Protein AF-A0A8S0YZS5-F1 (afdb_monomer)

Organism: Arctia plantaginis (NCBI:txid874455)

Mean predicted aligned error: 11.82 Å

Structure (mmCIF, N/CA/C/O backbone):
data_AF-A0A8S0YZS5-F1
#
_entry.id   AF-A0A8S0YZS5-F1
#
loop_
_atom_site.group_PDB
_atom_site.id
_atom_site.type_symbol
_atom_site.label_atom_id
_atom_site.label_alt_id
_atom_site.label_comp_id
_atom_site.label_asym_id
_atom_site.label_entity_id
_atom_site.label_seq_id
_atom_site.pdbx_PDB_ins_code
_atom_site.Cartn_x
_atom_site.Cartn_y
_atom_site.Cartn_z
_atom_site.occupancy
_atom_site.B_iso_or_equiv
_atom_site.auth_seq_id
_atom_site.auth_comp_id
_atom_site.auth_asym_id
_atom_site.auth_atom_id
_atom_site.pdbx_PDB_model_num
ATOM 1 N N . MET A 1 1 ? 28.439 32.956 -11.873 1.00 37.19 1 MET A N 1
ATOM 2 C CA . MET A 1 1 ? 26.993 32.755 -12.114 1.00 37.19 1 MET A CA 1
ATOM 3 C C . MET A 1 1 ? 26.614 31.349 -11.657 1.00 37.19 1 MET A C 1
ATOM 5 O O . MET A 1 1 ? 27.084 30.398 -12.261 1.00 37.19 1 MET A O 1
ATOM 9 N N . LYS A 1 2 ? 25.868 31.189 -10.553 1.00 43.66 2 LYS A N 1
ATOM 10 C CA . LYS A 1 2 ? 25.376 29.871 -10.103 1.00 43.66 2 LYS A CA 1
ATOM 11 C C . LYS A 1 2 ? 23.991 29.651 -10.712 1.00 43.66 2 LYS A C 1
ATOM 13 O O . LYS A 1 2 ? 23.071 30.393 -10.384 1.00 43.66 2 LYS A O 1
ATOM 18 N N . GLY A 1 3 ? 23.867 28.691 -11.625 1.00 49.47 3 GLY A N 1
ATOM 19 C CA . GLY A 1 3 ? 22.583 28.325 -12.222 1.00 49.47 3 GLY A CA 1
ATOM 20 C C . GLY A 1 3 ? 21.631 27.779 -11.158 1.00 49.47 3 GLY A C 1
ATOM 21 O O . GLY A 1 3 ? 22.033 26.961 -10.330 1.00 49.47 3 GLY A O 1
ATOM 22 N N . LYS A 1 4 ? 20.383 28.254 -11.154 1.00 49.84 4 LYS A N 1
ATOM 23 C CA . LYS A 1 4 ? 19.319 27.675 -10.330 1.00 49.84 4 LYS A CA 1
ATOM 24 C C . LYS A 1 4 ? 18.976 26.300 -10.904 1.00 49.84 4 LYS A C 1
ATOM 26 O O . LYS A 1 4 ? 18.572 26.209 -12.059 1.00 49.84 4 LYS A O 1
ATOM 31 N N . ALA A 1 5 ? 19.148 25.242 -10.117 1.00 53.25 5 ALA A N 1
ATOM 32 C CA . ALA A 1 5 ? 18.644 23.927 -10.489 1.00 53.25 5 ALA A CA 1
ATOM 33 C C . ALA A 1 5 ? 17.107 23.961 -10.428 1.00 53.25 5 ALA A C 1
ATOM 35 O O . ALA A 1 5 ? 16.543 24.418 -9.434 1.00 53.25 5 ALA A O 1
ATOM 36 N N . SER A 1 6 ? 16.427 23.508 -11.478 1.00 41.44 6 SER A N 1
ATOM 37 C CA . SER A 1 6 ? 14.981 23.282 -11.458 1.00 41.44 6 SER A CA 1
ATOM 38 C C . SER A 1 6 ? 14.690 21.859 -11.916 1.00 41.44 6 SER A C 1
ATOM 40 O O . SER A 1 6 ? 15.359 21.315 -12.794 1.00 41.44 6 SER A O 1
ATOM 42 N N . ALA A 1 7 ? 13.702 21.238 -11.282 1.00 40.66 7 ALA A N 1
ATOM 43 C CA . ALA A 1 7 ? 13.142 19.967 -11.707 1.00 40.66 7 ALA A CA 1
ATOM 44 C C . ALA A 1 7 ? 11.623 20.048 -11.531 1.00 40.66 7 ALA A C 1
ATOM 46 O O . ALA A 1 7 ? 11.144 20.541 -10.511 1.00 40.66 7 ALA A O 1
ATOM 47 N N . LEU A 1 8 ? 10.866 19.588 -12.534 1.00 50.31 8 LEU A N 1
ATOM 48 C CA . LEU A 1 8 ? 9.395 19.510 -12.500 1.00 50.31 8 LEU A CA 1
AT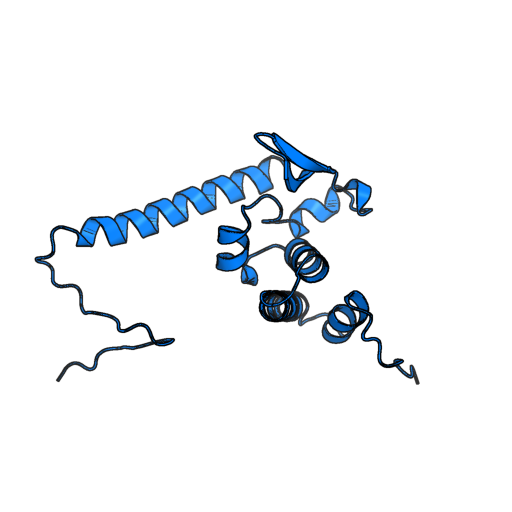OM 49 C C . LEU A 1 8 ? 8.676 20.849 -12.213 1.00 50.31 8 LEU A C 1
ATOM 51 O O . LEU A 1 8 ? 7.611 20.861 -11.603 1.00 50.31 8 LEU A O 1
ATOM 55 N N . GLY A 1 9 ? 9.243 21.980 -12.646 1.00 44.03 9 GLY A N 1
ATOM 56 C CA . GLY A 1 9 ? 8.619 23.304 -12.488 1.00 44.03 9 GLY A CA 1
ATOM 57 C C . GLY A 1 9 ? 8.706 23.903 -11.079 1.00 44.03 9 GLY A C 1
ATOM 58 O O . GLY A 1 9 ? 8.134 24.960 -10.834 1.00 44.03 9 GLY A O 1
ATOM 59 N N . LEU A 1 10 ? 9.439 23.266 -10.162 1.00 46.38 10 LEU A N 1
ATOM 60 C CA . LEU A 1 10 ? 9.760 23.823 -8.850 1.00 46.38 10 LEU A CA 1
ATOM 61 C C . LEU A 1 10 ? 11.160 24.448 -8.900 1.00 46.38 10 LEU A C 1
ATOM 63 O O . LEU A 1 10 ? 12.155 23.762 -9.147 1.00 46.38 10 LEU A O 1
ATOM 67 N N . GLU A 1 11 ? 11.239 25.764 -8.687 1.00 47.72 11 GLU A N 1
ATOM 68 C CA . GLU A 1 11 ? 12.520 26.455 -8.526 1.00 47.72 11 GLU A CA 1
ATOM 69 C C . GLU A 1 11 ? 13.134 26.095 -7.172 1.00 47.72 11 GLU A C 1
ATOM 71 O O . GLU A 1 11 ? 12.549 26.362 -6.121 1.00 47.72 11 GLU A O 1
ATOM 76 N N . TYR A 1 12 ? 14.341 25.526 -7.182 1.00 49.44 12 TYR A N 1
ATOM 77 C CA . TYR A 1 12 ? 15.115 25.359 -5.958 1.00 49.44 12 TYR A CA 1
ATOM 78 C C . TYR A 1 12 ? 15.678 26.726 -5.554 1.00 49.44 12 TYR A C 1
ATOM 80 O O . TYR A 1 12 ? 16.682 27.195 -6.099 1.00 49.44 12 TYR A O 1
ATOM 88 N N . THR A 1 13 ? 15.027 27.399 -4.606 1.00 57.84 13 THR A N 1
ATOM 89 C CA . THR A 1 13 ? 15.588 28.600 -3.986 1.00 57.84 13 THR A CA 1
ATOM 90 C C . THR A 1 13 ? 16.791 28.184 -3.135 1.00 57.84 13 THR A C 1
ATOM 92 O O . THR A 1 13 ? 16.640 27.365 -2.225 1.00 57.84 13 THR A O 1
ATOM 95 N N . PRO A 1 14 ? 18.005 28.702 -3.405 1.00 56.41 14 PRO A N 1
ATOM 96 C CA . PRO A 1 14 ? 19.155 28.415 -2.560 1.00 56.41 14 PRO A CA 1
ATOM 97 C C . PRO A 1 14 ? 18.849 28.896 -1.139 1.00 56.41 14 PRO A C 1
ATOM 99 O O . PRO A 1 14 ? 18.449 30.042 -0.938 1.00 56.41 14 PRO A O 1
ATOM 102 N N . SER A 1 15 ? 19.002 28.002 -0.160 1.00 56.06 15 SER A N 1
ATOM 103 C CA . SER A 1 15 ? 18.660 28.272 1.236 1.00 56.06 15 SER A CA 1
ATOM 104 C C . SER A 1 15 ? 19.436 29.486 1.746 1.00 56.06 15 SER A C 1
ATOM 106 O O . SER A 1 15 ? 20.664 29.431 1.878 1.00 56.06 15 SER A O 1
ATOM 108 N N . ASN A 1 16 ? 18.736 30.575 2.053 1.00 59.91 16 ASN A N 1
ATOM 109 C CA . ASN A 1 16 ? 19.338 31.706 2.738 1.00 59.91 16 ASN A CA 1
ATOM 110 C C . ASN A 1 16 ? 19.455 31.323 4.221 1.00 59.91 16 ASN A C 1
ATOM 112 O O . ASN A 1 16 ? 18.440 31.195 4.904 1.00 59.91 16 ASN A O 1
ATOM 116 N N . ARG A 1 17 ? 20.678 31.088 4.722 1.00 57.28 17 ARG A N 1
ATOM 117 C CA . ARG A 1 17 ? 20.939 30.601 6.098 1.00 57.28 17 ARG A CA 1
ATOM 118 C C . ARG A 1 17 ? 20.371 31.510 7.204 1.00 57.28 17 ARG A C 1
ATOM 120 O O . ARG A 1 17 ? 20.345 31.105 8.358 1.00 57.28 17 ARG A O 1
ATOM 127 N N . LEU A 1 18 ? 19.917 32.711 6.847 1.00 62.50 18 LEU A N 1
ATOM 128 C CA . LEU A 1 18 ? 19.325 33.714 7.732 1.00 62.50 18 LEU A CA 1
ATOM 129 C C . LEU A 1 18 ? 17.804 33.561 7.931 1.00 62.50 18 LEU A C 1
ATOM 131 O O . LEU A 1 18 ? 17.230 34.256 8.765 1.00 62.50 18 LEU A O 1
ATOM 135 N N . HIS A 1 19 ? 17.125 32.680 7.185 1.00 59.81 19 HIS A N 1
ATOM 136 C CA . HIS A 1 19 ? 15.679 32.500 7.336 1.00 59.81 19 HIS A CA 1
ATOM 137 C C . HIS A 1 19 ? 15.359 31.622 8.556 1.00 59.81 19 HIS A C 1
ATOM 139 O O . HIS A 1 19 ? 15.548 30.406 8.533 1.00 59.81 19 HIS A O 1
ATOM 145 N N . ILE A 1 20 ? 14.801 32.242 9.602 1.00 63.72 20 ILE A N 1
ATOM 146 C CA . ILE A 1 20 ? 14.388 31.614 10.875 1.00 63.72 20 ILE A CA 1
ATOM 147 C C . ILE A 1 20 ? 13.470 30.390 10.678 1.00 63.72 20 ILE A C 1
ATOM 149 O O . ILE A 1 20 ? 13.422 29.523 11.538 1.00 63.72 20 ILE A O 1
ATOM 153 N N . TYR A 1 21 ? 12.787 30.259 9.537 1.00 65.88 21 TYR A N 1
ATOM 154 C CA . TYR A 1 21 ? 11.862 29.153 9.246 1.00 65.88 21 TYR A CA 1
ATOM 155 C C . TYR A 1 21 ? 12.475 27.982 8.453 1.00 65.88 21 TYR A C 1
ATOM 157 O O . TYR A 1 21 ? 11.784 27.003 8.174 1.00 65.88 21 TYR A O 1
ATOM 165 N N . GLN A 1 22 ? 13.766 28.031 8.100 1.00 68.88 22 GLN A N 1
ATOM 166 C CA . GLN A 1 22 ? 14.432 26.962 7.335 1.00 68.88 22 GLN A CA 1
ATOM 167 C C . GLN A 1 22 ? 14.449 25.625 8.101 1.00 68.88 22 GLN A C 1
ATOM 169 O O . GLN A 1 22 ? 14.322 24.555 7.499 1.00 68.88 22 GLN A O 1
ATOM 174 N N . TRP A 1 23 ? 14.57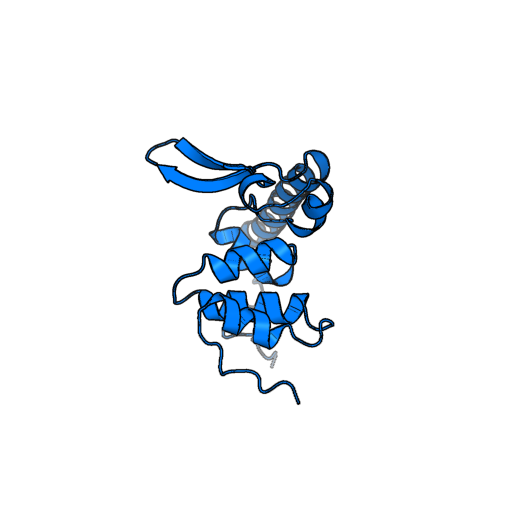0 25.672 9.433 1.00 73.94 23 TRP A N 1
ATOM 175 C CA . TRP A 1 23 ? 14.531 24.470 10.267 1.00 73.94 23 TRP A CA 1
ATOM 176 C C . TRP A 1 23 ? 13.156 23.795 10.220 1.00 73.94 23 TRP A C 1
ATOM 178 O O . TRP A 1 23 ? 13.108 22.569 10.222 1.00 73.94 23 TRP A O 1
ATOM 188 N N . CYS A 1 24 ? 12.058 24.555 10.089 1.00 75.00 24 CYS A N 1
ATOM 189 C CA . CYS A 1 24 ? 10.703 24.007 9.977 1.00 75.00 24 CYS A CA 1
ATOM 190 C C . CYS A 1 24 ? 10.557 23.142 8.721 1.00 75.00 24 CYS A C 1
ATOM 192 O O . CYS A 1 24 ? 9.945 22.080 8.776 1.00 75.00 24 CYS A O 1
ATOM 194 N N . CYS A 1 25 ? 11.153 23.557 7.599 1.00 68.12 25 CYS A N 1
ATOM 195 C CA . CYS A 1 25 ? 11.130 22.786 6.355 1.00 68.12 25 CYS A CA 1
ATO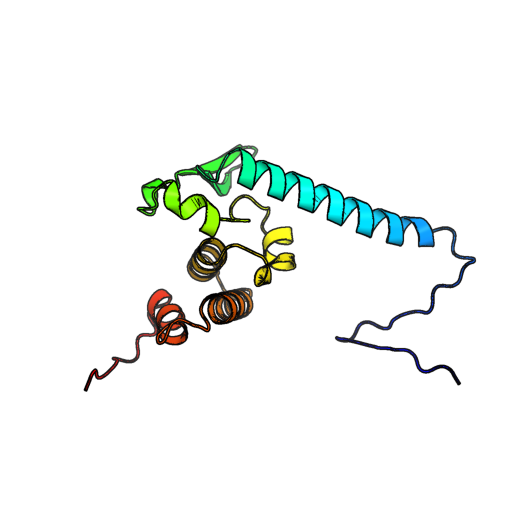M 196 C C . CYS A 1 25 ? 11.882 21.453 6.499 1.00 68.12 25 CYS A C 1
ATOM 198 O O . CYS A 1 25 ? 11.367 20.405 6.105 1.00 68.12 25 CYS A O 1
ATOM 200 N N . ASN A 1 26 ? 13.067 21.480 7.119 1.00 76.31 26 ASN A N 1
ATOM 201 C CA . ASN A 1 26 ? 13.865 20.275 7.370 1.00 76.31 26 ASN A CA 1
ATOM 202 C C . ASN A 1 26 ? 13.185 19.349 8.391 1.00 76.31 26 ASN A C 1
ATOM 204 O O . ASN A 1 26 ? 13.101 18.140 8.180 1.00 76.31 26 ASN A O 1
ATOM 208 N N . ALA A 1 27 ? 12.650 19.916 9.473 1.00 78.00 27 ALA A N 1
ATOM 209 C CA . ALA A 1 27 ? 11.919 19.179 10.493 1.00 78.00 27 ALA A CA 1
ATOM 210 C C . ALA A 1 27 ? 10.650 18.539 9.915 1.00 78.00 27 ALA A C 1
ATOM 212 O O . ALA A 1 27 ? 10.387 17.370 10.176 1.00 78.00 27 ALA A O 1
ATOM 213 N N . ASN A 1 28 ? 9.902 19.247 9.064 1.00 74.19 28 ASN A N 1
ATOM 214 C CA . ASN A 1 28 ? 8.711 18.711 8.404 1.00 74.19 28 ASN A CA 1
ATOM 215 C C . ASN A 1 28 ? 9.036 17.491 7.528 1.00 74.19 28 ASN A C 1
ATOM 217 O O . ASN A 1 28 ? 8.308 16.501 7.555 1.00 74.19 28 ASN A O 1
ATOM 221 N N . ALA A 1 29 ? 10.149 17.518 6.788 1.00 74.94 29 ALA A N 1
ATOM 222 C CA . ALA A 1 29 ? 10.597 16.354 6.024 1.00 74.94 29 ALA A CA 1
ATOM 223 C C . ALA A 1 29 ? 10.889 15.150 6.940 1.00 74.94 29 ALA A C 1
ATOM 225 O O . ALA A 1 29 ? 10.414 14.045 6.673 1.00 74.94 29 ALA A O 1
ATOM 226 N N . LEU A 1 30 ? 11.588 15.372 8.058 1.00 79.12 30 LEU A N 1
ATOM 227 C CA .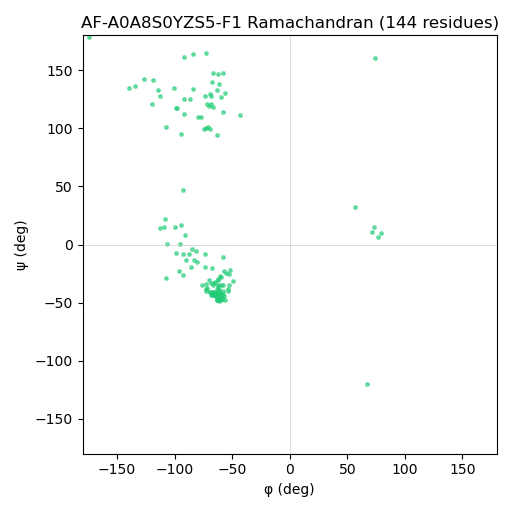 LEU A 1 30 ? 11.878 14.327 9.045 1.00 79.12 30 LEU A CA 1
ATOM 228 C C . LEU A 1 30 ? 10.600 13.766 9.685 1.00 79.12 30 LEU A C 1
ATOM 230 O O . LEU A 1 30 ? 10.421 12.550 9.734 1.00 79.12 30 LEU A O 1
ATOM 234 N N . PHE A 1 31 ? 9.669 14.622 10.112 1.00 81.19 31 PHE A N 1
ATOM 235 C CA . PHE A 1 31 ? 8.389 14.188 10.679 1.00 81.19 31 PHE A C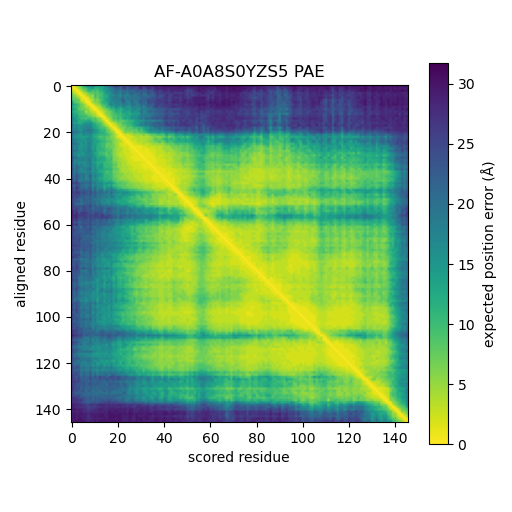A 1
ATOM 236 C C . PHE A 1 31 ? 7.541 13.407 9.673 1.00 81.19 31 PHE A C 1
ATOM 238 O O . PHE A 1 31 ? 6.892 12.422 10.035 1.00 81.19 31 PHE A O 1
ATOM 245 N N . ASN A 1 32 ? 7.584 13.783 8.394 1.00 75.12 32 ASN A N 1
ATOM 246 C CA . ASN A 1 32 ? 6.922 13.021 7.344 1.00 75.12 32 ASN A CA 1
ATOM 247 C C . ASN A 1 32 ? 7.528 11.620 7.200 1.00 75.12 32 ASN A C 1
ATOM 249 O O . ASN A 1 32 ? 6.762 10.658 7.158 1.00 75.12 32 ASN A O 1
ATOM 253 N N . ILE A 1 33 ? 8.859 11.482 7.234 1.00 81.12 33 ILE A N 1
ATOM 254 C CA . ILE A 1 33 ? 9.540 10.175 7.209 1.00 81.12 33 ILE A CA 1
ATOM 255 C C . ILE A 1 33 ? 9.153 9.332 8.429 1.00 81.12 33 ILE A C 1
ATOM 257 O O . ILE A 1 33 ? 8.740 8.185 8.264 1.00 81.12 33 ILE A O 1
ATOM 261 N N . PHE A 1 34 ? 9.208 9.888 9.643 1.00 84.81 34 PHE A N 1
ATOM 262 C CA . PHE A 1 34 ? 8.839 9.151 10.858 1.00 84.81 34 PHE A CA 1
ATOM 263 C C . PHE A 1 34 ? 7.371 8.722 10.856 1.00 84.81 34 PHE A C 1
ATOM 265 O O . PHE A 1 34 ? 7.048 7.584 11.200 1.00 84.81 34 PHE A O 1
ATOM 272 N N . SER A 1 35 ? 6.471 9.605 10.419 1.00 80.25 35 SER A N 1
ATOM 273 C CA . SER A 1 35 ? 5.053 9.264 10.326 1.00 80.25 35 SER A CA 1
ATOM 274 C C . SER A 1 35 ? 4.777 8.221 9.237 1.00 80.25 35 SER A C 1
ATOM 276 O O . SER A 1 35 ? 3.893 7.390 9.414 1.00 80.25 35 SER A O 1
ATOM 278 N N . ALA A 1 36 ? 5.530 8.223 8.132 1.00 79.12 36 ALA A N 1
ATOM 279 C CA . ALA A 1 36 ? 5.457 7.186 7.106 1.00 79.12 36 ALA A CA 1
ATOM 280 C C . ALA A 1 36 ? 5.983 5.841 7.622 1.00 79.12 36 ALA A C 1
ATOM 282 O O . ALA A 1 36 ? 5.335 4.815 7.425 1.00 79.12 36 ALA A O 1
ATOM 283 N N . PHE A 1 37 ? 7.104 5.857 8.348 1.00 85.00 37 PHE A N 1
ATOM 284 C CA . PHE A 1 37 ? 7.677 4.668 8.968 1.00 85.00 37 PHE A CA 1
ATOM 285 C C . PHE A 1 37 ? 6.703 4.014 9.948 1.00 85.00 37 PHE A C 1
ATOM 287 O O . PHE A 1 37 ? 6.486 2.809 9.865 1.00 85.00 37 PHE A O 1
ATOM 294 N N . LYS A 1 38 ? 6.070 4.794 10.836 1.00 85.38 38 LYS A N 1
ATOM 295 C CA . LYS A 1 38 ? 5.118 4.249 11.814 1.00 85.38 38 LYS A CA 1
ATOM 296 C C . LYS A 1 38 ? 3.942 3.542 11.140 1.00 85.38 38 LYS A C 1
ATOM 298 O O . LYS A 1 38 ? 3.604 2.434 11.537 1.00 85.38 38 LYS A O 1
ATOM 303 N N . MET A 1 39 ? 3.357 4.158 10.111 1.00 83.12 39 MET A N 1
ATOM 304 C CA . MET A 1 39 ? 2.250 3.549 9.363 1.00 83.12 39 MET A CA 1
ATOM 305 C C . MET A 1 39 ? 2.676 2.236 8.692 1.00 83.12 39 MET A C 1
ATOM 307 O O . MET A 1 39 ? 1.950 1.249 8.771 1.00 83.12 39 MET A O 1
ATOM 311 N N . ARG A 1 40 ? 3.870 2.209 8.087 1.00 83.88 40 ARG A N 1
ATOM 312 C CA . ARG A 1 40 ? 4.419 1.005 7.449 1.00 83.88 40 ARG A CA 1
ATOM 313 C C . ARG A 1 40 ? 4.709 -0.102 8.457 1.00 83.88 40 ARG A C 1
ATOM 315 O O . ARG A 1 40 ? 4.403 -1.264 8.214 1.00 83.88 40 ARG A O 1
ATOM 322 N N . TYR A 1 41 ? 5.291 0.262 9.596 1.00 85.81 41 TYR A N 1
ATOM 323 C CA . TYR A 1 41 ? 5.585 -0.664 10.683 1.00 85.81 41 TYR A CA 1
ATOM 324 C C . TYR A 1 41 ? 4.309 -1.330 11.212 1.00 85.81 41 TYR A C 1
ATOM 326 O O . TYR A 1 41 ? 4.296 -2.542 11.424 1.00 85.81 41 TYR A O 1
ATOM 334 N N . ASP A 1 42 ? 3.230 -0.560 11.372 1.00 83.50 42 ASP A N 1
ATOM 335 C CA . ASP A 1 42 ? 1.945 -1.089 11.833 1.00 83.50 42 ASP A CA 1
ATOM 336 C C . ASP A 1 42 ? 1.332 -2.070 10.826 1.00 83.50 42 ASP A C 1
ATOM 338 O O . ASP A 1 42 ? 0.882 -3.144 11.227 1.00 83.50 42 ASP A O 1
ATOM 342 N N . GLU A 1 43 ? 1.373 -1.755 9.527 1.00 83.12 43 GLU A N 1
ATOM 343 C CA . GLU A 1 43 ? 0.885 -2.664 8.480 1.00 83.12 43 GLU A CA 1
ATOM 344 C C . GLU A 1 43 ? 1.676 -3.974 8.418 1.00 83.12 43 GLU A C 1
ATOM 346 O O . GLU A 1 43 ? 1.073 -5.037 8.295 1.00 83.12 43 GLU A O 1
ATOM 351 N N . ILE A 1 44 ? 3.008 -3.929 8.532 1.00 80.50 44 ILE A N 1
ATOM 352 C CA . ILE A 1 44 ? 3.844 -5.141 8.485 1.00 80.50 44 ILE A CA 1
ATOM 353 C C . ILE A 1 44 ? 3.634 -5.997 9.737 1.00 80.50 44 ILE A C 1
ATOM 355 O O . ILE A 1 44 ? 3.564 -7.221 9.645 1.00 80.50 44 ILE A O 1
ATOM 359 N N . ARG A 1 45 ? 3.533 -5.367 10.914 1.00 80.19 45 ARG A N 1
ATOM 360 C CA . ARG A 1 45 ? 3.420 -6.086 12.187 1.00 80.19 45 ARG A CA 1
ATOM 361 C C . ARG A 1 45 ? 2.050 -6.733 12.381 1.00 80.19 45 ARG A C 1
ATOM 363 O O . ARG A 1 45 ? 1.979 -7.825 12.937 1.00 80.19 45 ARG A O 1
ATOM 370 N N . VAL A 1 46 ? 0.977 -6.045 11.996 1.00 77.81 46 VAL A N 1
ATOM 371 C CA . VAL A 1 46 ? -0.407 -6.501 12.226 1.00 77.81 46 VAL A CA 1
ATOM 372 C C . VAL A 1 46 ? -0.971 -7.227 11.000 1.00 77.81 46 VAL A C 1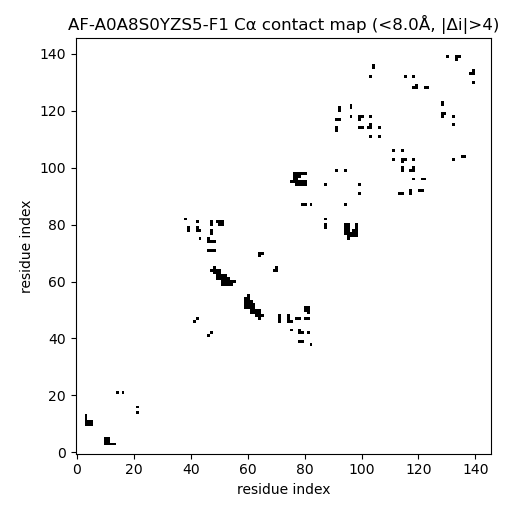
ATOM 374 O O . VAL A 1 46 ? -1.876 -8.052 11.126 1.00 77.81 46 VAL A O 1
ATOM 377 N N . GLY A 1 47 ? -0.411 -6.969 9.817 1.00 74.19 47 GLY A N 1
ATOM 378 C CA . GLY A 1 47 ? -0.979 -7.400 8.549 1.00 74.19 47 GLY A CA 1
ATOM 379 C C . GLY A 1 47 ? -2.204 -6.571 8.163 1.00 74.19 47 GLY A C 1
ATOM 380 O O . GLY A 1 47 ? -2.853 -5.922 8.986 1.00 74.19 47 GLY A O 1
ATOM 381 N N . VAL A 1 48 ? -2.548 -6.603 6.878 1.00 82.31 48 VAL A N 1
ATOM 382 C CA . VAL A 1 48 ? -3.721 -5.897 6.358 1.00 82.31 48 VAL A CA 1
ATOM 383 C C . VAL A 1 48 ? -4.905 -6.854 6.323 1.00 82.31 48 VAL A C 1
ATOM 385 O O . VAL A 1 48 ? -5.086 -7.570 5.349 1.00 82.31 48 VAL A O 1
ATOM 388 N N . SER A 1 49 ? -5.740 -6.845 7.360 1.00 81.00 49 SER A N 1
ATOM 389 C CA . SER A 1 49 ? -6.997 -7.614 7.380 1.00 81.00 49 SER A CA 1
ATOM 390 C C . SER A 1 49 ? -8.206 -6.812 6.892 1.00 81.00 49 SER A C 1
ATOM 392 O O . SER A 1 49 ? -9.168 -7.385 6.379 1.00 81.00 49 SER A O 1
ATOM 394 N N . LYS A 1 50 ? -8.151 -5.481 7.026 1.00 85.25 50 LYS A N 1
ATOM 395 C CA . LYS A 1 50 ? -9.250 -4.552 6.741 1.00 85.25 50 LYS A CA 1
ATOM 396 C C . LYS A 1 50 ? -8.764 -3.356 5.940 1.00 85.25 50 LYS A C 1
ATOM 398 O O . LYS A 1 50 ? -7.741 -2.760 6.267 1.00 85.25 50 LYS A O 1
ATOM 403 N N . ILE A 1 51 ? -9.532 -2.967 4.927 1.00 85.00 51 ILE A N 1
ATOM 404 C CA . ILE A 1 51 ? -9.234 -1.825 4.059 1.00 85.00 51 ILE A CA 1
ATOM 405 C C . ILE A 1 51 ? -10.281 -0.731 4.298 1.00 85.00 51 ILE A C 1
ATOM 407 O O . ILE A 1 51 ? -11.476 -1.015 4.195 1.00 85.00 51 ILE A O 1
ATOM 411 N N . PRO A 1 52 ? -9.875 0.520 4.583 1.00 84.31 52 PRO A N 1
ATOM 412 C CA . PRO A 1 52 ? -10.808 1.635 4.696 1.00 84.31 52 PRO A CA 1
ATOM 413 C C . PRO A 1 52 ? -11.405 1.961 3.319 1.00 84.31 52 PRO A C 1
ATOM 415 O O . PRO A 1 52 ? -10.672 2.139 2.342 1.00 84.31 52 PRO A O 1
ATOM 418 N N . VAL A 1 53 ? -12.735 2.033 3.226 1.00 79.88 53 VAL A N 1
ATOM 419 C CA . VAL A 1 53 ? -13.453 2.290 1.960 1.00 79.88 53 VAL A CA 1
ATOM 420 C C . VAL A 1 53 ? -14.045 3.693 1.907 1.00 79.88 53 VAL A C 1
ATOM 422 O O . VAL A 1 53 ? -14.117 4.285 0.833 1.00 79.88 53 VAL A O 1
ATOM 425 N N . GLY A 1 54 ? -14.396 4.263 3.055 1.00 73.81 54 GLY A N 1
ATOM 426 C CA . GLY A 1 54 ? -14.942 5.608 3.127 1.00 73.81 54 GLY A CA 1
ATOM 427 C C . GLY A 1 54 ? -15.132 6.066 4.561 1.00 73.81 54 GLY A C 1
ATOM 428 O O . GLY A 1 54 ? -14.848 5.336 5.510 1.00 73.81 54 GLY A O 1
ATOM 429 N N . LYS A 1 55 ? -15.606 7.298 4.715 1.00 75.56 55 LYS A N 1
ATOM 430 C CA . LYS A 1 55 ? -16.017 7.838 6.006 1.00 75.56 55 LYS A CA 1
ATOM 431 C C . LYS A 1 55 ? -17.491 8.212 5.914 1.00 75.56 55 LYS A C 1
ATOM 433 O O . LYS A 1 55 ? -17.853 9.036 5.076 1.00 75.56 55 LYS A O 1
ATOM 438 N N . ARG A 1 56 ? -18.332 7.622 6.762 1.00 75.25 56 ARG A N 1
ATOM 439 C CA . ARG A 1 56 ? -19.747 7.980 6.891 1.00 75.25 56 ARG A CA 1
ATOM 440 C C . ARG A 1 56 ? -19.926 8.724 8.211 1.00 75.25 56 ARG A C 1
ATOM 442 O O . ARG A 1 56 ? -19.914 8.136 9.289 1.00 75.25 56 ARG A O 1
ATOM 449 N N . GLY A 1 57 ? -20.020 10.050 8.136 1.00 79.00 57 GLY A N 1
ATOM 450 C CA . GLY A 1 57 ? -20.042 10.906 9.326 1.00 79.00 57 GLY A CA 1
ATOM 451 C C . GLY A 1 57 ? -18.701 10.883 10.067 1.00 79.00 57 GLY A C 1
ATOM 452 O O . GLY A 1 57 ? -17.673 11.248 9.493 1.00 79.00 57 GLY A O 1
ATOM 453 N N . ASN A 1 58 ? -18.695 10.461 11.338 1.00 77.44 58 ASN A N 1
ATOM 454 C CA . ASN A 1 58 ? -17.463 10.356 12.132 1.00 77.44 58 ASN A CA 1
ATOM 455 C C . ASN A 1 58 ? -16.805 8.963 12.091 1.00 77.44 58 ASN A C 1
ATOM 457 O O . ASN A 1 58 ? -15.674 8.816 12.551 1.00 77.44 58 ASN A O 1
ATOM 461 N N . THR A 1 59 ? -17.466 7.968 11.500 1.00 75.62 59 THR A N 1
ATOM 462 C CA . THR A 1 59 ? -16.993 6.579 11.475 1.00 75.62 59 THR A CA 1
ATOM 463 C C . THR A 1 59 ? -16.346 6.256 10.129 1.00 75.62 59 THR A C 1
ATOM 465 O O . THR A 1 59 ? -16.868 6.621 9.074 1.00 75.62 59 THR A O 1
ATOM 468 N N . THR A 1 60 ? -15.187 5.597 10.159 1.00 78.69 60 THR A N 1
ATOM 469 C CA . THR A 1 60 ? -14.536 5.051 8.959 1.00 78.69 60 THR A CA 1
ATOM 470 C C . THR A 1 60 ? -15.095 3.659 8.697 1.00 78.69 60 THR A C 1
ATOM 472 O O . THR A 1 60 ? -15.030 2.803 9.579 1.00 78.69 60 THR A O 1
ATOM 475 N N . ASP A 1 61 ? -15.613 3.434 7.495 1.00 85.31 61 ASP A N 1
ATOM 476 C CA . ASP A 1 61 ? -16.106 2.129 7.071 1.00 85.31 61 ASP A CA 1
ATOM 477 C C . ASP A 1 61 ? -14.943 1.275 6.563 1.00 85.31 61 ASP A C 1
ATOM 479 O O . ASP A 1 61 ? -14.105 1.728 5.771 1.00 85.31 61 ASP A O 1
ATOM 483 N N . TYR A 1 62 ? -14.910 0.023 7.012 1.00 86.00 62 TYR A N 1
ATOM 484 C CA . TYR A 1 62 ? -13.879 -0.949 6.671 1.00 86.00 62 TYR A CA 1
ATOM 485 C C . TYR A 1 62 ? -14.490 -2.140 5.945 1.00 86.00 62 TYR A C 1
ATOM 487 O O . TYR A 1 62 ? -15.562 -2.616 6.310 1.00 86.00 62 TYR A O 1
ATOM 495 N N . VAL A 1 63 ? -13.772 -2.642 4.945 1.00 86.44 63 VAL A N 1
ATOM 496 C CA . VAL A 1 63 ? -14.099 -3.887 4.248 1.00 86.44 63 VAL A CA 1
ATOM 497 C C . VAL A 1 63 ? -13.007 -4.909 4.520 1.00 86.44 63 VAL A C 1
ATOM 499 O O . VAL A 1 63 ? -11.820 -4.592 4.410 1.00 86.44 63 VAL A O 1
ATOM 502 N N . ASP A 1 64 ? -13.413 -6.128 4.868 1.00 87.38 64 ASP A N 1
ATOM 503 C CA . ASP A 1 64 ? -12.484 -7.234 5.072 1.00 87.38 64 ASP A CA 1
ATOM 504 C C . ASP A 1 64 ? -11.831 -7.647 3.751 1.00 87.38 64 ASP A C 1
ATOM 506 O O . ASP A 1 64 ? -12.471 -7.738 2.700 1.00 87.38 64 ASP A O 1
ATOM 510 N N . VAL A 1 65 ? -10.535 -7.940 3.816 1.00 86.06 65 VAL A N 1
ATOM 511 C CA . VAL A 1 65 ? -9.726 -8.368 2.667 1.00 86.06 65 VAL A CA 1
ATOM 512 C C . VAL A 1 65 ? -10.230 -9.693 2.076 1.00 86.06 65 VAL A C 1
ATOM 514 O O . VAL A 1 65 ? -10.185 -9.886 0.860 1.00 86.06 65 VAL A O 1
ATOM 517 N N . SER A 1 66 ? -10.825 -10.552 2.906 1.00 86.56 66 SER A N 1
ATOM 518 C CA . SER A 1 66 ? -11.454 -11.811 2.490 1.00 86.56 66 SER A CA 1
ATOM 519 C C . SER A 1 66 ? -12.599 -11.625 1.489 1.00 86.56 66 SER A C 1
ATOM 521 O O . SER A 1 66 ? -12.812 -12.499 0.652 1.00 86.56 66 SER A O 1
ATOM 523 N N . GLN A 1 67 ? -13.294 -10.479 1.501 1.00 86.38 67 GLN A N 1
ATOM 524 C CA . GLN A 1 67 ? -14.377 -10.191 0.549 1.00 86.38 67 GLN A CA 1
ATOM 525 C C . GLN A 1 67 ? -13.871 -10.019 -0.890 1.00 86.38 67 GLN A C 1
ATOM 527 O O . GLN A 1 67 ? -14.635 -10.181 -1.836 1.00 86.38 67 GLN A O 1
ATOM 532 N N . TYR A 1 68 ? -12.578 -9.733 -1.067 1.00 83.12 68 TYR A N 1
ATOM 533 C CA . TYR A 1 68 ? -11.920 -9.687 -2.374 1.00 83.12 68 TYR A CA 1
ATOM 534 C C . TYR A 1 68 ? -11.306 -11.042 -2.777 1.00 83.12 68 TYR A C 1
ATOM 536 O O . TYR A 1 6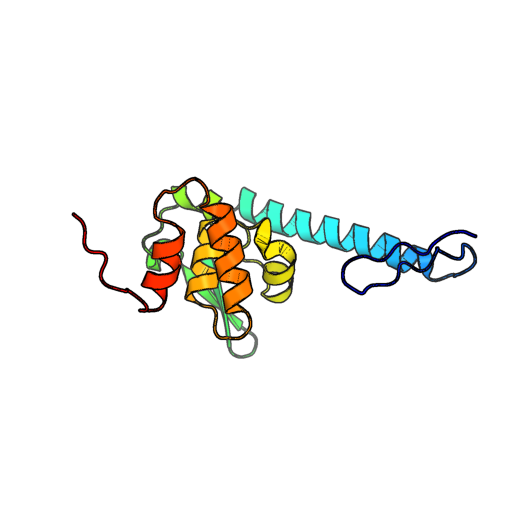8 ? -10.569 -11.106 -3.757 1.00 83.12 68 TYR A O 1
ATOM 544 N N . GLY A 1 69 ? -11.566 -12.118 -2.021 1.00 85.44 69 GLY A N 1
ATOM 545 C CA . GLY A 1 69 ? -10.974 -13.443 -2.250 1.00 85.44 69 GLY A CA 1
ATOM 546 C C . GLY A 1 69 ? -9.498 -13.542 -1.853 1.00 85.44 69 GLY A C 1
ATOM 547 O O . GLY A 1 69 ? -8.805 -14.478 -2.245 1.00 85.44 69 GLY A O 1
ATOM 548 N N . LEU A 1 70 ? -8.992 -12.572 -1.089 1.00 87.00 70 LEU A N 1
ATOM 549 C CA . LEU A 1 70 ? -7.587 -12.493 -0.713 1.00 87.00 70 LEU A CA 1
ATOM 550 C C . LEU A 1 70 ? -7.345 -13.205 0.620 1.00 87.00 70 LEU A C 1
ATOM 552 O O . LEU A 1 70 ? -7.974 -12.910 1.635 1.00 87.00 70 LEU A O 1
ATOM 556 N N . THR A 1 71 ? -6.402 -14.144 0.611 1.00 87.25 71 THR A N 1
ATOM 557 C CA . THR A 1 71 ? -5.919 -14.831 1.817 1.00 87.25 71 THR A CA 1
ATOM 558 C C . THR A 1 71 ? -4.826 -14.028 2.542 1.00 87.25 71 THR A C 1
ATOM 560 O O . THR A 1 71 ? -4.187 -13.173 1.918 1.00 87.25 71 THR A O 1
ATOM 563 N N . PRO A 1 72 ? -4.522 -14.346 3.818 1.00 83.00 72 PRO A N 1
ATOM 564 C CA . PRO A 1 72 ? -3.453 -13.691 4.580 1.00 83.00 72 PRO A CA 1
ATOM 565 C C . PRO A 1 72 ? -2.064 -13.719 3.934 1.00 83.00 72 PRO A C 1
ATOM 567 O O . PRO A 1 72 ? -1.253 -12.827 4.173 1.00 83.00 72 PRO A O 1
ATOM 570 N N . ALA A 1 73 ? -1.798 -14.694 3.061 1.00 85.94 73 ALA A N 1
ATOM 571 C CA . ALA A 1 73 ? -0.559 -14.761 2.288 1.00 85.94 73 ALA A CA 1
ATOM 572 C C . ALA A 1 73 ? -0.361 -13.534 1.374 1.00 85.94 73 ALA A C 1
ATOM 574 O O . ALA A 1 73 ? 0.769 -13.142 1.091 1.00 85.94 73 ALA A O 1
ATOM 575 N N . HIS A 1 74 ? -1.450 -12.886 0.950 1.00 87.12 74 HIS A N 1
ATOM 576 C CA . HIS A 1 74 ? -1.407 -11.709 0.083 1.00 87.12 74 HIS A CA 1
ATOM 577 C C . HIS A 1 74 ? -1.206 -10.393 0.846 1.00 87.12 74 HIS A C 1
ATOM 579 O O . HIS A 1 74 ? -1.068 -9.351 0.207 1.00 87.12 74 HIS A O 1
ATOM 585 N N . HIS A 1 75 ? -1.159 -10.398 2.186 1.00 85.94 75 HIS A N 1
ATOM 586 C CA . HIS A 1 75 ? -1.016 -9.170 2.982 1.00 85.94 75 HIS A CA 1
ATOM 587 C C . HIS A 1 75 ? 0.248 -8.378 2.630 1.00 85.94 75 HIS A C 1
ATOM 589 O O . HIS A 1 75 ? 0.210 -7.152 2.598 1.00 85.94 75 HIS A O 1
ATOM 595 N N . VAL A 1 76 ? 1.343 -9.065 2.289 1.00 84.31 76 VAL A N 1
ATOM 596 C CA . VAL A 1 76 ? 2.602 -8.425 1.867 1.00 84.31 76 VAL A CA 1
ATOM 597 C C . VAL A 1 76 ? 2.413 -7.603 0.585 1.00 84.31 76 VAL A C 1
ATOM 599 O O . VAL A 1 76 ? 3.058 -6.578 0.391 1.00 84.31 76 VAL A O 1
ATOM 602 N N . LEU A 1 77 ? 1.484 -8.011 -0.284 1.00 88.25 77 LEU A N 1
ATOM 603 C CA . LEU A 1 77 ? 1.178 -7.315 -1.535 1.00 88.25 77 LEU A CA 1
ATOM 604 C C . LEU A 1 77 ? 0.207 -6.138 -1.337 1.00 88.25 77 LEU A C 1
ATOM 606 O O . LEU A 1 77 ? 0.063 -5.315 -2.245 1.00 88.25 77 LEU A O 1
ATOM 610 N N . LEU A 1 78 ? -0.446 -6.060 -0.172 1.00 88.44 78 LEU A N 1
ATOM 611 C CA . LEU A 1 78 ? -1.424 -5.035 0.215 1.00 88.44 78 LEU A CA 1
ATOM 612 C C . LEU A 1 78 ? -0.806 -3.873 1.004 1.00 88.44 78 LEU A C 1
ATOM 614 O O . LEU A 1 78 ? -1.531 -3.085 1.620 1.00 88.44 78 LEU A O 1
ATOM 618 N N . GLU A 1 79 ? 0.517 -3.726 0.966 1.00 88.62 79 GLU A N 1
ATOM 619 C CA . GLU A 1 79 ? 1.197 -2.612 1.622 1.00 88.62 79 GLU A CA 1
ATOM 620 C C . GLU A 1 79 ? 0.653 -1.256 1.128 1.00 88.62 79 GLU A C 1
ATOM 622 O O . GLU A 1 79 ? 0.517 -1.005 -0.076 1.00 88.62 79 GLU A O 1
ATOM 627 N N . GLY A 1 80 ? 0.313 -0.383 2.069 1.00 87.00 80 GLY A N 1
ATOM 628 C CA . GLY A 1 80 ? -0.222 0.959 1.891 1.00 87.00 80 GLY A CA 1
ATOM 629 C C . GLY A 1 80 ? -1.716 1.032 1.569 1.00 87.00 80 GLY A C 1
ATOM 630 O O . GLY A 1 80 ? -2.230 2.104 1.225 1.00 87.00 80 GLY A O 1
ATOM 631 N N . SER A 1 81 ? -2.441 -0.082 1.683 1.00 86.88 81 SER A N 1
ATOM 632 C CA . SER A 1 81 ? -3.898 -0.133 1.498 1.00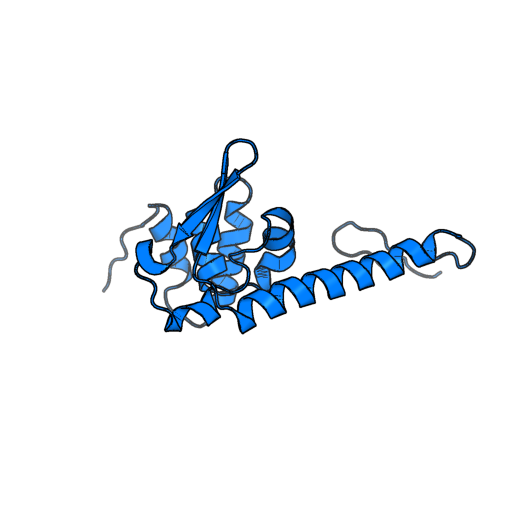 86.88 81 SER A CA 1
ATOM 633 C C . SER A 1 81 ? -4.679 0.483 2.661 1.00 86.88 81 SER A C 1
ATOM 635 O O . SER A 1 81 ? -5.827 0.892 2.461 1.00 86.88 81 SER A O 1
ATOM 637 N N . THR A 1 82 ? -4.066 0.635 3.839 1.00 86.69 82 THR A N 1
ATOM 638 C CA . THR A 1 82 ? -4.671 1.329 4.989 1.00 86.69 82 THR A CA 1
ATOM 639 C C . THR A 1 82 ? -4.364 2.827 5.014 1.00 86.69 82 THR A C 1
ATOM 641 O O . THR A 1 82 ? -5.017 3.589 5.728 1.00 86.69 82 THR A O 1
ATOM 644 N N . TYR A 1 83 ? -3.403 3.287 4.205 1.00 86.19 83 TYR A N 1
ATOM 645 C CA . TYR A 1 83 ? -2.978 4.685 4.210 1.00 86.19 83 TYR A CA 1
ATOM 646 C C . TYR A 1 83 ? -4.088 5.606 3.713 1.00 86.19 83 TYR A C 1
ATOM 648 O O . TYR A 1 83 ? -4.845 5.258 2.799 1.00 86.19 83 TYR A O 1
ATOM 656 N N . LYS A 1 84 ? -4.130 6.823 4.264 1.00 81.56 84 LYS A N 1
ATOM 657 C CA . LYS A 1 84 ? -5.044 7.869 3.797 1.00 81.56 84 LYS A CA 1
ATOM 658 C C . LYS A 1 84 ? -4.821 8.176 2.305 1.00 81.56 84 LYS A C 1
ATOM 660 O O . LYS A 1 84 ? -3.673 8.093 1.845 1.00 81.56 84 LYS A O 1
ATOM 665 N N . PRO A 1 85 ? -5.871 8.548 1.550 1.00 78.00 85 PRO A N 1
ATOM 666 C CA . PRO A 1 85 ? -5.785 8.755 0.103 1.00 78.00 85 PRO A CA 1
ATOM 667 C C . PRO A 1 85 ? -4.687 9.734 -0.331 1.00 78.00 85 PRO A C 1
ATOM 669 O O . PRO A 1 85 ? -3.989 9.475 -1.314 1.00 78.00 85 PRO A O 1
ATOM 672 N N . GLU A 1 86 ? -4.472 10.818 0.421 1.00 77.62 86 GLU A N 1
ATOM 673 C CA . GLU A 1 86 ? -3.485 11.852 0.091 1.00 77.62 86 GLU A CA 1
ATOM 674 C C . GLU A 1 86 ? -2.071 11.261 0.097 1.00 77.62 86 GLU A C 1
ATOM 676 O O . GLU A 1 86 ? -1.318 11.402 -0.870 1.00 77.62 86 GLU A O 1
ATOM 681 N N . ARG A 1 87 ? -1.746 10.507 1.155 1.00 77.56 87 ARG A N 1
ATOM 682 C CA . ARG A 1 87 ? -0.447 9.839 1.317 1.00 77.56 87 ARG A CA 1
ATOM 683 C C . ARG A 1 87 ? -0.264 8.697 0.332 1.00 77.56 87 ARG A C 1
ATOM 685 O O . ARG A 1 87 ? 0.807 8.570 -0.254 1.00 77.56 87 ARG A O 1
ATOM 692 N N . ARG A 1 88 ? -1.316 7.910 0.097 1.00 81.62 88 ARG A N 1
ATOM 693 C CA . ARG A 1 88 ? -1.298 6.830 -0.895 1.00 81.62 88 ARG A CA 1
ATOM 694 C C . ARG A 1 88 ? -0.943 7.379 -2.272 1.00 81.62 88 ARG A C 1
ATOM 696 O O . ARG A 1 88 ? -0.087 6.830 -2.954 1.00 81.62 88 ARG A O 1
ATOM 703 N N . SER A 1 89 ? -1.535 8.511 -2.651 1.00 78.06 89 SER A N 1
ATOM 704 C CA . SER A 1 89 ? -1.218 9.165 -3.917 1.00 78.06 89 SER A CA 1
ATOM 705 C C . SER A 1 89 ? 0.242 9.641 -3.971 1.00 78.06 89 SER A C 1
ATOM 707 O O . SER A 1 89 ? 0.897 9.453 -4.994 1.00 78.06 89 SER A O 1
ATOM 709 N N . ALA A 1 90 ? 0.784 10.223 -2.898 1.00 78.88 90 ALA A N 1
ATOM 710 C CA . ALA A 1 90 ? 2.178 10.672 -2.856 1.00 78.88 90 ALA A CA 1
ATOM 711 C C . ALA A 1 90 ? 3.169 9.500 -2.969 1.00 78.88 90 ALA A C 1
ATOM 713 O O . ALA A 1 90 ? 4.227 9.636 -3.574 1.00 78.88 90 ALA A O 1
ATOM 714 N N . MET A 1 91 ? 2.790 8.336 -2.441 1.00 80.25 91 MET A N 1
ATOM 715 C CA . MET A 1 91 ? 3.610 7.127 -2.396 1.00 80.25 91 MET A CA 1
ATOM 716 C C . MET A 1 91 ? 3.278 6.117 -3.500 1.00 80.25 91 MET A C 1
ATOM 718 O O . MET A 1 91 ? 3.702 4.976 -3.410 1.00 80.25 91 MET A O 1
ATOM 722 N N . ALA A 1 92 ? 2.546 6.499 -4.552 1.00 81.69 92 ALA A N 1
ATOM 723 C CA . ALA A 1 92 ? 1.966 5.554 -5.515 1.00 81.69 92 ALA A CA 1
ATOM 724 C C . ALA A 1 92 ? 2.952 4.537 -6.133 1.00 81.69 92 ALA A C 1
ATOM 726 O O . ALA A 1 92 ? 2.520 3.473 -6.555 1.00 81.69 92 ALA A O 1
ATOM 727 N N . GLN A 1 93 ? 4.250 4.852 -6.193 1.00 78.81 93 GLN A N 1
ATOM 728 C CA . GLN A 1 93 ? 5.299 3.975 -6.733 1.00 78.81 93 GLN A CA 1
ATOM 729 C C . GLN A 1 93 ? 5.882 2.978 -5.719 1.00 78.81 93 GLN A C 1
ATOM 731 O O . GLN A 1 93 ? 6.526 2.015 -6.121 1.00 78.81 93 GLN A O 1
ATOM 736 N N . THR A 1 94 ? 5.716 3.226 -4.421 1.00 83.25 94 THR A N 1
ATOM 737 C CA . THR A 1 94 ? 6.308 2.424 -3.338 1.00 83.25 94 THR A CA 1
ATOM 738 C C . THR A 1 94 ? 5.285 1.553 -2.615 1.00 83.25 94 THR A C 1
ATOM 740 O O . THR A 1 94 ? 5.647 0.850 -1.677 1.00 83.25 94 THR A O 1
ATOM 743 N N . LEU A 1 95 ? 4.019 1.599 -3.034 1.00 87.25 95 LEU A N 1
ATOM 744 C CA . LEU A 1 95 ? 2.959 0.758 -2.485 1.00 87.25 95 LEU A CA 1
ATOM 745 C C . LEU A 1 95 ? 3.110 -0.692 -2.944 1.00 87.25 95 LEU A C 1
ATOM 747 O O . LEU A 1 95 ? 3.798 -0.997 -3.919 1.00 87.25 95 LEU A O 1
ATOM 751 N N . GLY A 1 96 ? 2.394 -1.582 -2.263 1.00 88.19 96 GLY A N 1
ATOM 752 C CA . GLY A 1 96 ? 2.276 -2.963 -2.694 1.00 88.19 96 GLY A CA 1
ATOM 753 C C . GLY A 1 96 ? 1.592 -3.074 -4.069 1.00 88.19 96 GLY A C 1
ATOM 754 O O . GLY A 1 96 ? 0.692 -2.285 -4.388 1.00 88.19 96 GLY A O 1
ATOM 755 N N . PRO A 1 97 ? 1.972 -4.067 -4.893 1.00 89.00 97 PRO A N 1
ATOM 756 C CA . PRO A 1 97 ? 1.432 -4.237 -6.244 1.00 89.00 97 PRO A CA 1
ATOM 757 C C . PRO A 1 97 ? -0.088 -4.445 -6.244 1.00 89.00 97 PRO A C 1
ATOM 759 O O . PRO A 1 97 ? -0.785 -3.943 -7.128 1.00 89.00 97 PRO A O 1
ATOM 762 N N . LEU A 1 98 ? -0.622 -5.132 -5.229 1.00 88.12 98 LEU A N 1
ATOM 763 C CA . LEU A 1 98 ? -2.055 -5.377 -5.106 1.00 88.12 98 LEU A CA 1
ATOM 764 C C . LEU A 1 98 ? -2.796 -4.127 -4.616 1.00 88.12 98 LEU A C 1
ATOM 766 O O . LEU A 1 98 ? -3.882 -3.830 -5.108 1.00 88.12 98 LEU A O 1
ATOM 770 N N . THR A 1 99 ? -2.180 -3.323 -3.744 1.00 89.38 99 THR A N 1
ATOM 771 C CA . THR A 1 99 ? -2.700 -1.995 -3.374 1.00 89.38 99 THR A CA 1
ATOM 772 C C . THR A 1 99 ? -2.822 -1.079 -4.585 1.00 89.38 99 THR A C 1
ATOM 774 O O . THR A 1 99 ? -3.852 -0.422 -4.753 1.00 89.38 99 THR A O 1
ATOM 777 N N . ALA A 1 100 ? -1.796 -1.037 -5.440 1.00 88.88 100 ALA A N 1
ATOM 778 C CA . ALA A 1 100 ? -1.819 -0.244 -6.666 1.00 88.88 100 ALA A CA 1
ATOM 779 C C . ALA A 1 100 ? -2.920 -0.725 -7.626 1.00 88.88 100 ALA A C 1
ATOM 781 O O . ALA A 1 100 ? -3.635 0.101 -8.195 1.00 88.88 100 ALA A O 1
ATOM 782 N N . LEU A 1 101 ? -3.110 -2.045 -7.751 1.00 87.25 101 LEU A N 1
ATOM 783 C CA . LEU A 1 101 ? -4.171 -2.641 -8.566 1.00 87.25 101 LEU A CA 1
ATOM 784 C C . LEU A 1 101 ? -5.567 -2.266 -8.050 1.00 87.25 101 LEU A C 1
ATOM 786 O O . LEU A 1 101 ? -6.411 -1.800 -8.814 1.00 87.25 101 LEU A O 1
ATOM 790 N N . MET A 1 102 ? -5.799 -2.399 -6.742 1.00 85.50 102 MET A N 1
ATOM 791 C CA . MET A 1 102 ? -7.064 -2.014 -6.110 1.00 85.50 102 MET A CA 1
ATOM 792 C C . MET A 1 102 ? -7.329 -0.511 -6.231 1.00 85.50 102 MET A C 1
ATOM 794 O O . MET A 1 102 ? -8.471 -0.099 -6.434 1.00 85.50 102 MET A O 1
ATOM 798 N N . ALA A 1 103 ? -6.286 0.314 -6.114 1.00 85.31 103 ALA A N 1
ATOM 799 C CA . ALA A 1 103 ? -6.390 1.754 -6.306 1.00 85.31 103 ALA A CA 1
ATOM 800 C C . ALA A 1 103 ? -6.730 2.100 -7.761 1.00 85.31 103 ALA A C 1
ATOM 802 O O . ALA A 1 103 ? -7.592 2.945 -7.979 1.00 85.31 103 ALA A O 1
ATOM 803 N N . ALA A 1 104 ? -6.135 1.413 -8.741 1.00 84.62 104 ALA A N 1
ATOM 804 C CA . ALA A 1 104 ? -6.486 1.569 -10.149 1.00 84.62 104 ALA A CA 1
ATOM 805 C C . ALA A 1 104 ? -7.950 1.186 -10.408 1.00 84.62 104 ALA A C 1
ATOM 807 O O . ALA A 1 104 ? -8.676 1.982 -10.994 1.00 84.62 104 ALA A O 1
ATOM 808 N N . TYR A 1 105 ? -8.402 0.038 -9.890 1.00 82.56 105 TYR A N 1
ATOM 809 C CA . TYR A 1 105 ? -9.788 -0.426 -10.018 1.00 82.56 105 TYR A CA 1
ATOM 810 C C . TYR A 1 105 ? -10.808 0.547 -9.406 1.00 82.56 105 TYR A C 1
ATOM 812 O O . TYR A 1 105 ? -11.842 0.828 -10.003 1.00 82.56 105 TYR A O 1
ATOM 820 N N . LYS A 1 106 ? -10.513 1.099 -8.221 1.00 80.19 106 LYS A N 1
ATOM 821 C CA . LYS A 1 106 ? -11.399 2.054 -7.531 1.00 80.19 106 LYS A CA 1
ATOM 822 C C . LYS A 1 106 ? -11.287 3.488 -8.056 1.00 80.19 106 LYS A C 1
ATOM 824 O O . LYS A 1 106 ? -12.126 4.321 -7.716 1.00 80.19 106 LYS A O 1
ATOM 829 N N . SER A 1 107 ? -10.245 3.814 -8.821 1.00 77.25 107 SER A N 1
ATOM 830 C CA . SER A 1 107 ? -9.985 5.192 -9.233 1.00 77.25 107 SER A CA 1
ATOM 831 C C . SER A 1 107 ? -10.958 5.680 -10.307 1.00 77.25 107 SER A C 1
ATOM 833 O O . SER A 1 107 ? -11.124 5.083 -11.374 1.00 77.25 107 SER A O 1
ATOM 835 N N . MET A 1 108 ? -11.567 6.829 -10.029 1.00 71.44 108 MET A N 1
ATOM 836 C CA . MET A 1 108 ? -12.257 7.646 -11.022 1.00 71.44 108 MET A CA 1
ATOM 837 C C . MET A 1 108 ? -11.279 8.678 -11.611 1.00 71.44 108 MET A C 1
ATOM 839 O O . MET A 1 108 ? -10.214 8.950 -11.040 1.00 71.44 108 MET A O 1
ATOM 843 N N . ASP A 1 109 ? -11.610 9.233 -12.775 1.00 67.62 109 ASP A N 1
ATOM 844 C CA . ASP A 1 109 ? -10.825 10.315 -13.380 1.00 67.62 109 ASP A CA 1
ATOM 845 C C . ASP A 1 109 ? -10.831 11.546 -12.438 1.00 67.62 109 ASP A C 1
ATOM 847 O O . ASP A 1 109 ? -11.868 11.817 -11.828 1.00 67.62 109 ASP A O 1
ATOM 851 N N . PRO A 1 110 ? -9.703 12.267 -12.229 1.00 70.31 110 PRO A N 1
ATOM 852 C CA . PRO A 1 110 ? -8.475 12.300 -13.039 1.00 70.31 110 PRO A CA 1
ATOM 853 C C . PRO A 1 110 ? -7.304 11.430 -12.533 1.00 70.31 110 PRO A C 1
ATOM 855 O O . PRO A 1 110 ? -6.292 11.297 -13.221 1.00 70.31 110 PRO A O 1
ATOM 858 N N . TYR A 1 111 ? -7.390 10.824 -11.344 1.00 76.38 111 TYR A N 1
ATOM 859 C CA . TYR A 1 111 ? -6.253 10.099 -10.742 1.00 76.38 111 TYR A CA 1
ATOM 860 C C . TYR A 1 111 ? -5.957 8.746 -11.401 1.00 76.38 111 TYR A C 1
ATOM 862 O O . TYR A 1 111 ? -4.936 8.120 -11.110 1.00 76.38 111 TYR A O 1
ATOM 870 N N . ARG A 1 112 ? -6.827 8.297 -12.304 1.00 78.00 112 ARG A N 1
ATOM 871 C CA . ARG A 1 112 ? -6.731 7.010 -12.990 1.00 78.00 112 ARG A CA 1
ATOM 872 C C . ARG A 1 112 ? -5.413 6.812 -13.735 1.00 78.00 112 ARG A C 1
ATOM 874 O O . ARG A 1 112 ? -4.780 5.771 -13.575 1.00 78.00 112 ARG A O 1
ATOM 881 N N . ALA A 1 113 ? -4.975 7.798 -14.519 1.00 82.12 113 ALA A N 1
ATOM 882 C CA . ALA A 1 113 ? -3.746 7.686 -15.312 1.00 82.12 113 ALA A CA 1
ATOM 883 C C . ALA A 1 113 ? -2.524 7.388 -14.425 1.00 82.12 113 ALA A C 1
ATOM 885 O O . ALA A 1 113 ? -1.738 6.486 -14.714 1.00 82.12 113 ALA A O 1
ATOM 886 N N . LYS A 1 114 ? -2.444 8.068 -13.276 1.00 85.00 114 LYS A N 1
ATOM 887 C CA . LYS A 1 114 ? -1.395 7.872 -12.271 1.00 85.00 114 LYS A CA 1
ATOM 888 C C . LYS A 1 114 ? -1.386 6.449 -11.709 1.00 85.00 114 LYS A C 1
ATOM 890 O O . LYS A 1 114 ? -0.318 5.859 -11.557 1.00 85.00 114 LYS A O 1
ATOM 895 N N . TRP A 1 115 ? -2.558 5.893 -11.407 1.00 85.88 115 TRP A N 1
ATOM 896 C CA . TRP A 1 115 ? -2.666 4.535 -10.871 1.00 85.88 115 TRP A CA 1
ATOM 897 C C . TRP A 1 115 ? -2.362 3.463 -11.916 1.00 85.88 115 TRP A C 1
ATOM 899 O O . TRP A 1 115 ? -1.681 2.490 -11.606 1.00 85.88 115 TRP A O 1
ATOM 909 N N . ILE A 1 116 ? -2.775 3.669 -13.168 1.00 83.81 116 ILE A N 1
ATOM 910 C CA . ILE A 1 116 ? -2.424 2.771 -14.276 1.00 83.81 116 ILE A CA 1
ATOM 911 C C . ILE A 1 116 ? -0.906 2.733 -14.484 1.00 83.81 116 ILE A C 1
ATOM 913 O O . ILE A 1 116 ? -0.344 1.657 -14.678 1.00 83.81 116 ILE A O 1
ATOM 917 N N . GLU A 1 117 ? -0.224 3.879 -14.423 1.00 85.50 117 GLU A N 1
ATOM 918 C CA . GLU A 1 117 ? 1.240 3.917 -14.486 1.00 85.50 117 GLU A CA 1
ATOM 919 C C . GLU A 1 117 ? 1.899 3.186 -13.317 1.00 85.50 117 GLU A C 1
ATOM 921 O O . GLU A 1 117 ? 2.865 2.455 -13.527 1.00 85.50 117 GLU A O 1
ATOM 926 N N . ALA A 1 118 ? 1.386 3.358 -12.096 1.00 86.12 118 ALA A N 1
ATOM 927 C CA . ALA A 1 118 ? 1.894 2.645 -10.928 1.00 86.12 118 ALA A CA 1
ATOM 928 C C . ALA A 1 118 ? 1.777 1.123 -11.113 1.00 86.12 118 ALA A C 1
ATOM 930 O O . ALA A 1 118 ? 2.764 0.409 -10.954 1.00 86.12 118 ALA A O 1
ATOM 931 N N . VAL A 1 119 ? 0.615 0.629 -11.553 1.00 86.94 119 VAL A N 1
ATOM 932 C CA . VAL A 1 119 ? 0.409 -0.803 -11.832 1.00 86.94 119 VAL A CA 1
ATOM 933 C C . VAL A 1 119 ? 1.347 -1.299 -12.933 1.00 86.94 119 VAL A C 1
ATOM 935 O O . VAL A 1 119 ? 1.978 -2.341 -12.770 1.00 86.94 119 VAL A O 1
ATOM 938 N N . LYS A 1 120 ? 1.505 -0.540 -14.025 1.00 85.25 120 LYS A N 1
ATOM 939 C CA . LYS A 1 120 ? 2.451 -0.888 -15.097 1.00 85.25 120 LYS A CA 1
ATOM 940 C C . LYS A 1 120 ? 3.881 -1.019 -14.577 1.00 85.25 120 LYS A C 1
ATOM 942 O O . LYS A 1 120 ? 4.562 -1.942 -15.000 1.00 85.25 120 LYS A O 1
ATOM 947 N N . ARG A 1 121 ? 4.320 -0.146 -13.659 1.00 84.19 121 ARG A N 1
ATOM 948 C CA . ARG A 1 121 ? 5.650 -0.221 -13.022 1.00 84.19 121 ARG A CA 1
ATOM 949 C C . ARG A 1 121 ? 5.796 -1.447 -12.120 1.00 84.19 121 ARG A C 1
ATOM 951 O O . ARG A 1 121 ? 6.833 -2.098 -12.150 1.00 84.19 121 ARG A O 1
ATOM 958 N N . HIS A 1 122 ? 4.771 -1.781 -11.341 1.00 85.62 122 HIS A N 1
ATOM 959 C CA . HIS A 1 122 ? 4.817 -2.948 -10.457 1.00 85.62 122 HIS A CA 1
ATOM 960 C C . HIS A 1 122 ? 4.782 -4.281 -11.211 1.00 85.62 122 HIS A C 1
ATOM 962 O O . HIS A 1 122 ? 5.354 -5.263 -10.748 1.00 85.62 122 HIS A O 1
ATOM 968 N N . LEU A 1 123 ? 4.120 -4.321 -12.367 1.00 84.00 123 LEU A N 1
ATOM 969 C CA . LEU A 1 123 ? 3.902 -5.542 -13.137 1.00 84.00 123 LEU A CA 1
ATOM 970 C C . LEU A 1 123 ? 4.736 -5.587 -14.432 1.00 84.00 123 LEU A C 1
ATOM 972 O O . LEU A 1 123 ? 4.386 -6.332 -15.342 1.00 84.00 123 LEU A O 1
ATOM 976 N N . VAL A 1 124 ? 5.843 -4.833 -14.531 1.00 83.50 124 VAL A N 1
ATOM 977 C CA . VAL A 1 124 ? 6.717 -4.799 -15.732 1.00 83.50 124 VAL A CA 1
ATOM 978 C C . VAL A 1 124 ? 7.154 -6.197 -16.174 1.00 83.50 124 VAL A C 1
ATOM 980 O O . VAL A 1 124 ? 7.266 -6.465 -17.365 1.00 83.50 124 VAL A O 1
ATOM 983 N N . HIS A 1 125 ? 7.377 -7.098 -15.220 1.00 82.31 125 HIS A N 1
ATOM 984 C CA . HIS A 1 125 ? 7.843 -8.458 -15.490 1.00 82.31 125 HIS A CA 1
ATOM 985 C C . HIS A 1 125 ? 6.727 -9.429 -15.903 1.00 82.31 125 HIS A C 1
ATOM 987 O O . HIS A 1 125 ? 7.011 -10.571 -16.256 1.00 82.31 125 HIS A O 1
ATOM 993 N N . ILE A 1 126 ? 5.460 -9.006 -15.869 1.00 82.38 126 ILE A N 1
ATOM 994 C CA . ILE A 1 126 ? 4.317 -9.840 -16.244 1.00 82.38 126 ILE A CA 1
ATOM 995 C C . ILE A 1 126 ? 3.911 -9.499 -17.677 1.00 82.38 126 ILE A C 1
ATOM 997 O O . ILE A 1 126 ? 3.456 -8.394 -17.969 1.00 82.38 126 ILE A O 1
ATOM 1001 N N . TYR A 1 127 ? 4.013 -10.498 -18.554 1.00 71.94 127 TYR A N 1
ATOM 1002 C CA . TYR A 1 127 ? 3.829 -10.398 -20.007 1.00 71.94 127 TYR A CA 1
ATOM 1003 C C . TYR A 1 127 ? 2.538 -9.672 -20.452 1.00 71.94 127 TYR A C 1
ATOM 1005 O O . TYR A 1 127 ? 2.541 -8.967 -21.455 1.00 71.94 127 TYR A O 1
ATOM 1013 N N . ASN A 1 128 ? 1.449 -9.762 -19.677 1.00 73.25 128 ASN A N 1
ATOM 1014 C CA . ASN A 1 128 ? 0.138 -9.178 -20.004 1.00 73.25 128 ASN A CA 1
ATOM 1015 C C . ASN A 1 128 ? -0.312 -8.023 -19.089 1.00 73.25 128 ASN A C 1
ATOM 1017 O O . ASN A 1 128 ? -1.481 -7.626 -19.115 1.00 73.25 128 ASN A O 1
ATOM 1021 N N . ALA A 1 129 ? 0.588 -7.444 -18.294 1.00 69.00 129 ALA A N 1
ATOM 1022 C CA . ALA A 1 129 ? 0.248 -6.366 -17.363 1.00 69.00 129 ALA A CA 1
ATOM 1023 C C . ALA A 1 129 ? -0.480 -5.149 -17.983 1.00 69.00 129 ALA A C 1
ATOM 1025 O O . ALA A 1 129 ? -1.431 -4.654 -17.371 1.00 69.00 129 ALA A O 1
ATOM 1026 N N . PRO A 1 130 ? -0.124 -4.660 -19.192 1.00 65.25 130 PRO A N 1
ATOM 1027 C CA . PRO A 1 130 ? -0.828 -3.531 -19.805 1.00 65.25 130 PRO A CA 1
ATOM 1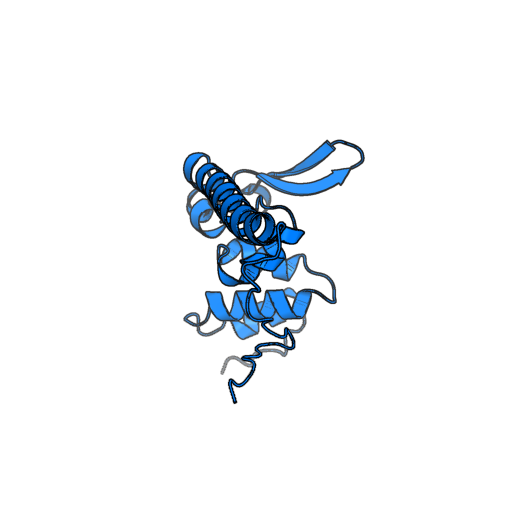028 C C . PRO A 1 130 ? -2.276 -3.872 -20.174 1.00 65.25 130 PRO A C 1
ATOM 1030 O O . PRO A 1 130 ? -3.165 -3.025 -20.059 1.00 65.25 130 PRO A O 1
ATOM 1033 N N . ASN A 1 131 ? -2.514 -5.121 -20.580 1.00 71.94 131 ASN A N 1
ATOM 1034 C CA . ASN A 1 131 ? -3.828 -5.616 -20.975 1.00 71.94 131 ASN A CA 1
ATOM 1035 C C . ASN A 1 131 ? -4.742 -5.799 -19.760 1.00 71.94 131 ASN A C 1
ATOM 1037 O O . ASN A 1 131 ? -5.930 -5.500 -19.850 1.00 71.94 131 ASN A O 1
ATOM 1041 N N . LEU A 1 132 ? -4.181 -6.178 -18.607 1.00 73.94 132 LEU A N 1
ATOM 1042 C CA . LEU A 1 132 ? -4.906 -6.272 -17.338 1.00 73.94 132 LEU A CA 1
ATOM 1043 C C . LEU A 1 132 ? -5.525 -4.922 -16.939 1.00 73.94 132 LEU A C 1
ATOM 1045 O O . LEU A 1 132 ? -6.708 -4.849 -16.615 1.00 73.94 132 LEU A O 1
ATOM 1049 N N . CYS A 1 133 ? -4.757 -3.832 -17.039 1.00 68.75 133 CYS A N 1
ATOM 1050 C CA . CYS A 1 133 ? -5.250 -2.482 -16.748 1.00 68.75 133 CYS A CA 1
ATOM 1051 C C . CYS A 1 133 ? -6.404 -2.053 -17.661 1.00 68.75 133 CYS A C 1
ATOM 1053 O O . CYS A 1 133 ? -7.344 -1.406 -17.197 1.00 68.75 133 CYS A O 1
ATOM 1055 N N . ASN A 1 134 ? -6.349 -2.426 -18.941 1.00 71.06 134 ASN A N 1
ATOM 1056 C CA . ASN A 1 134 ? -7.408 -2.131 -19.906 1.00 71.06 134 ASN A CA 1
ATOM 1057 C C . ASN A 1 134 ? -8.655 -3.002 -19.669 1.00 71.06 134 ASN A C 1
ATOM 1059 O O . ASN A 1 134 ? -9.777 -2.501 -19.764 1.00 71.06 134 ASN A O 1
ATOM 1063 N N . ALA A 1 135 ? -8.463 -4.273 -19.301 1.00 72.25 135 ALA A N 1
ATOM 1064 C CA . ALA A 1 135 ? -9.536 -5.215 -18.999 1.00 72.25 135 ALA A CA 1
ATOM 1065 C C . ALA A 1 135 ? -10.334 -4.824 -17.748 1.00 72.25 135 ALA A C 1
ATOM 1067 O O . ALA A 1 135 ? -11.562 -4.851 -17.784 1.00 72.25 135 ALA A O 1
ATOM 1068 N N . MET A 1 136 ? -9.664 -4.360 -16.685 1.00 69.81 136 MET A N 1
ATOM 1069 C CA . MET A 1 136 ? -10.321 -3.893 -15.451 1.00 69.81 136 MET A CA 1
ATOM 1070 C C . MET A 1 136 ? -11.329 -2.755 -15.672 1.00 69.81 136 MET A C 1
ATOM 1072 O O . MET A 1 136 ? -12.216 -2.555 -14.851 1.00 69.81 136 MET A O 1
ATOM 1076 N N . HIS A 1 137 ? -11.198 -2.010 -16.770 1.00 67.31 137 HIS A N 1
ATOM 1077 C CA . HIS A 1 137 ? -12.045 -0.861 -17.087 1.00 67.31 137 HIS A CA 1
ATOM 1078 C C . HIS A 1 137 ? -12.995 -1.128 -18.265 1.00 67.31 137 HIS A C 1
ATOM 1080 O O . HIS A 1 137 ? -13.526 -0.186 -18.851 1.00 67.31 137 HIS A O 1
ATOM 1086 N N . GLY A 1 138 ? -13.173 -2.395 -18.659 1.00 61.81 138 GLY A N 1
ATOM 1087 C CA . GLY A 1 138 ? -14.068 -2.780 -19.754 1.00 61.81 138 GLY A CA 1
ATOM 1088 C C . GLY A 1 138 ? -13.578 -2.388 -21.154 1.00 61.81 138 GLY A C 1
ATOM 1089 O O . GLY A 1 138 ? -14.325 -2.520 -22.117 1.00 61.81 138 GLY A O 1
ATOM 1090 N N . LYS A 1 139 ? -12.323 -1.938 -21.309 1.00 55.19 139 LYS A N 1
ATOM 1091 C CA . LYS A 1 139 ? -11.702 -1.622 -22.610 1.00 55.19 139 LYS A CA 1
ATOM 1092 C C . LYS A 1 139 ? -10.944 -2.826 -23.178 1.00 55.19 139 LYS A C 1
ATOM 1094 O O . LYS A 1 139 ? -9.796 -2.703 -23.609 1.00 55.19 139 LYS A O 1
ATOM 1099 N N . LEU A 1 140 ? -11.564 -4.004 -23.169 1.00 45.94 140 LEU A N 1
ATOM 1100 C CA . LEU A 1 140 ? -11.033 -5.162 -23.885 1.00 45.94 140 LEU A CA 1
ATOM 1101 C C . LEU A 1 140 ? -11.239 -4.942 -25.389 1.00 45.94 140 LEU A C 1
ATOM 1103 O O . LEU A 1 140 ? -12.320 -5.176 -25.920 1.00 45.94 140 LEU A O 1
ATOM 1107 N N . LYS A 1 141 ? -10.188 -4.513 -26.099 1.00 51.06 141 LYS A N 1
ATOM 1108 C CA . LYS A 1 141 ? -10.056 -4.914 -27.504 1.00 51.06 141 LYS A CA 1
ATOM 1109 C C . LYS A 1 141 ? -9.811 -6.417 -27.470 1.00 51.06 141 LYS A C 1
ATOM 1111 O O . LYS A 1 141 ? -8.850 -6.843 -26.835 1.00 51.06 141 LYS A O 1
ATOM 1116 N N . VAL A 1 142 ? -10.720 -7.185 -28.068 1.00 45.19 142 VAL A N 1
ATOM 1117 C CA . VAL A 1 142 ? -10.651 -8.646 -28.187 1.00 45.19 142 VAL A CA 1
ATOM 1118 C C . VAL A 1 142 ? -9.221 -9.039 -28.556 1.00 45.19 142 VAL A C 1
ATOM 1120 O O . VAL A 1 142 ? -8.729 -8.691 -29.629 1.00 45.19 142 VAL A O 1
ATOM 1123 N N . LEU A 1 143 ? -8.530 -9.688 -27.621 1.00 47.97 143 LEU A N 1
ATOM 1124 C CA . LEU A 1 143 ? -7.242 -10.309 -27.882 1.00 47.97 143 LEU A CA 1
ATOM 1125 C C . LEU A 1 143 ? -7.538 -11.520 -28.763 1.00 47.97 143 LEU A C 1
ATOM 1127 O O . LEU A 1 143 ? -8.013 -12.539 -28.267 1.00 47.97 143 LEU A O 1
ATOM 1131 N N . ASN A 1 144 ? -7.297 -11.389 -30.068 1.00 39.91 144 ASN A N 1
ATOM 1132 C CA . ASN A 1 144 ? -7.115 -12.547 -30.933 1.00 39.91 144 ASN A CA 1
ATOM 1133 C C . ASN A 1 144 ? -5.869 -13.277 -30.427 1.00 39.91 144 ASN A C 1
ATOM 1135 O O . ASN A 1 144 ? -4.743 -12.896 -30.739 1.00 39.91 144 ASN A O 1
ATOM 1139 N N . LEU A 1 145 ? -6.092 -14.272 -29.574 1.00 38.94 145 LEU A N 1
ATOM 1140 C CA . LEU A 1 145 ? -5.124 -15.314 -29.280 1.00 38.94 145 LEU A CA 1
ATOM 1141 C C . LEU A 1 145 ? -5.021 -16.164 -30.552 1.00 38.94 145 LEU A C 1
ATOM 1143 O O . LEU A 1 145 ? -5.924 -16.949 -30.839 1.00 38.94 145 LEU A O 1
ATOM 1147 N N . GLN A 1 146 ? -3.980 -15.912 -31.346 1.00 32.72 146 GLN A N 1
ATOM 1148 C CA . GLN A 1 146 ? -3.451 -16.869 -32.318 1.00 32.72 146 GLN A CA 1
ATOM 1149 C C . GLN A 1 146 ? -2.339 -17.673 -31.657 1.00 32.72 146 GLN A C 1
ATOM 1151 O O . GLN A 1 146 ? -1.580 -17.063 -30.867 1.00 32.72 146 GLN A O 1
#

Sequence (146 aa):
MKGKASALGLEYTPSNRLHIYQWCCNANALFNIFSAFKMRYDEIRVGVSKIPVGKRGNTTDYVDVSQYGLTPAHHVLLEGSTYKPERRSAMAQTLGPLTALMAAYKSMDPYRAKWIEAVKRHLVHIYNAPNLCNAMHGKLKVLNLQ

Nearest PDB structures (foldseek):
  6syi-assembly1_A  TM=1.907E-01  e=7.472E-01  Influenza A virus (A/Wisconsin/629-D00036/2009(H1N1))
  6xzr-assembly1_DP1  TM=1.833E-01  e=7.045E-01  Influenza C virus (C/Johannesburg/1/66)
  6qpg-assembly1_A  TM=1.852E-01  e=1.807E+00  Influenza A virus (A/nt/60/1968(H3N2))
  8rn0-assembly1_D  TM=1.609E-01  e=2.573E+00  Influenza A virus (A/Zhejiang/DTID-ZJU01/2013(H7N9))
  8r1j-assembly1_D  TM=1.657E-01  e=5.214E+00  Influenza A virus

Radius of gyration: 19.66 Å; Cα contacts (8 Å, |Δi|>4): 126; chains: 1; bounding box: 47×51×44 Å

Secondary structure (DSSP, 8-state):
--PPPEETTEE-----TT-TTHHHHHHHHHHHHHHHHHHHHHHHHH---EEEEEEETTEEEEEEGGGGT--GGGGGGGTTSSS-HHHHHHTTTTS-HHHHHHHHHHPPTTTHHHHHHHHHHHTTTSTTHHHHHHHTTT--------

pLDDT: mean 74.62, std 13.94, range [32.72, 89.38]

Foldseek 3Di:
DDDFDDDPPDTDDDDPPPDPCPVVVVVVVVVVVVVVVVLQVCCVVVFPQWAFDQDDDPDTDIDGPVVVVDDSVCSQQQACRNPDPVVCLVCLQVGRLVVLVVCLLPDDPPCNVVSLVSNCNNCVVPPCSNVSSCVSVVNDPDPPPD

Solvent-accessible surface area (backbone atoms only — not comparable to full-atom values): 8788 Å² total; per-residue (Å²): 138,85,79,75,62,67,60,97,91,46,78,55,74,78,82,61,91,81,49,87,62,56,60,55,59,55,48,49,53,52,51,49,50,53,56,50,48,52,56,52,50,50,42,70,75,72,46,60,60,58,32,69,76,49,68,65,87,93,45,73,42,69,43,55,39,59,81,76,74,45,56,81,85,50,28,77,34,37,35,60,44,72,49,57,69,71,60,36,61,77,40,45,82,78,42,16,56,52,26,29,44,53,48,31,70,71,42,56,87,81,58,28,66,63,27,49,52,30,34,44,67,65,31,68,90,42,95,57,39,72,56,51,62,33,46,75,69,74,57,63,70,81,78,80,83,123